Protein AF-A0A7S2UAU1-F1 (afdb_monomer_lite)

pLDDT: mean 89.14, std 9.32, range [42.06, 98.12]

Foldseek 3Di:
DCCLDVLPDPVRHHPVDPPSQVQVVLVVVLLVLVVVQVVCVPPPCVPPVDDDDDDADFDQFDFPDPDPVSVVVRVVVRLVRGQSNVVCVVPVDGDPVVCVVQPCVRHPHDDPVSD

Secondary structure (DSSP, 8-state):
-HHHHBSSSTT--BTTSTT--HHHHHHHHHHHHHHHHHHIIIIIHHHH---------------SSSSHHHHHHHHHHHHHHHHHHHHHHHHSS--HHHHHHH-TTTSPPPPGGG-

Radius of gyration: 16.71 Å; chains: 1; bounding box: 34×35×48 Å

Structure (mmCIF, N/CA/C/O backbone):
data_AF-A0A7S2UAU1-F1
#
_entry.id   AF-A0A7S2UAU1-F1
#
loop_
_atom_site.group_PDB
_atom_site.id
_atom_site.type_symbol
_atom_site.label_atom_id
_atom_site.label_alt_id
_atom_site.label_comp_id
_atom_site.label_asym_id
_atom_site.label_entity_id
_atom_site.label_seq_id
_atom_site.pdbx_PDB_ins_code
_atom_site.Cartn_x
_atom_site.Cartn_y
_atom_site.Cartn_z
_atom_site.occupancy
_atom_site.B_iso_or_equiv
_atom_site.auth_seq_id
_atom_site.auth_comp_id
_atom_site.auth_asym_id
_atom_site.auth_atom_id
_atom_site.pdbx_PDB_model_num
ATOM 1 N N . MET A 1 1 ? -5.434 5.749 -4.579 1.00 67.31 1 MET A N 1
ATOM 2 C CA . MET A 1 1 ? -4.315 6.713 -4.733 1.00 67.31 1 MET A CA 1
ATOM 3 C C . MET A 1 1 ? -4.232 7.404 -6.093 1.00 67.31 1 MET A C 1
ATOM 5 O O . MET A 1 1 ? -3.546 8.408 -6.194 1.00 67.31 1 MET A O 1
ATOM 9 N N . VAL A 1 2 ? -5.000 6.984 -7.106 1.00 75.44 2 VAL A N 1
ATOM 10 C CA . VAL A 1 2 ? -5.024 7.633 -8.434 1.00 75.44 2 VAL A CA 1
ATOM 11 C C . VAL A 1 2 ? -5.363 9.138 -8.381 1.00 75.44 2 VAL A C 1
ATOM 13 O O . VAL A 1 2 ? -4.920 9.889 -9.243 1.00 75.44 2 VAL A O 1
ATOM 16 N N . GLY A 1 3 ? -6.085 9.600 -7.351 1.00 79.12 3 GLY A N 1
ATOM 17 C CA . GLY A 1 3 ? -6.410 11.019 -7.141 1.00 79.12 3 GLY A CA 1
ATOM 18 C C . GLY A 1 3 ? -5.275 11.921 -6.637 1.00 79.12 3 GLY A C 1
ATOM 19 O O . GLY A 1 3 ? -5.499 13.122 -6.529 1.00 79.12 3 GLY A O 1
ATOM 20 N N . TYR A 1 4 ?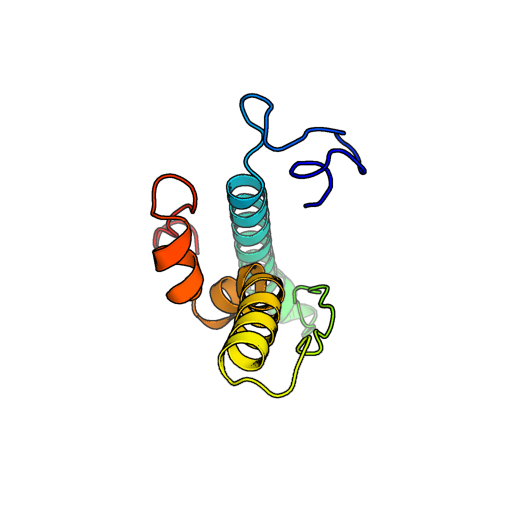 -4.100 11.353 -6.335 1.00 82.19 4 TYR A N 1
ATOM 21 C CA . TYR A 1 4 ? -2.865 12.070 -5.970 1.00 82.19 4 TYR A CA 1
ATOM 22 C C . TYR A 1 4 ? -1.672 11.698 -6.868 1.00 82.19 4 TYR A C 1
ATOM 24 O O . TYR A 1 4 ? -0.575 12.210 -6.699 1.00 82.19 4 TYR A O 1
ATOM 32 N N . ASP A 1 5 ? -1.862 10.786 -7.823 1.00 83.12 5 ASP A N 1
ATOM 33 C CA . ASP A 1 5 ? -0.813 10.395 -8.771 1.00 83.12 5 ASP A CA 1
ATOM 34 C C . ASP A 1 5 ? -1.150 10.897 -10.178 1.00 83.12 5 ASP A C 1
ATOM 36 O O . ASP A 1 5 ? -0.417 11.700 -10.756 1.00 83.12 5 ASP A O 1
ATOM 40 N N . LEU A 1 6 ? -2.318 10.501 -10.697 1.00 84.62 6 LEU A N 1
ATOM 41 C CA . LEU A 1 6 ? -2.768 10.827 -12.054 1.00 84.62 6 LEU A CA 1
ATOM 42 C C . LEU A 1 6 ? -3.849 11.919 -12.103 1.00 84.62 6 LEU A C 1
ATOM 44 O O . LEU A 1 6 ? -4.174 12.394 -13.187 1.00 84.62 6 LEU A O 1
ATOM 48 N N . GLY A 1 7 ? -4.451 12.285 -10.968 1.00 86.00 7 GLY A N 1
ATOM 49 C CA . GLY A 1 7 ? -5.530 13.278 -10.893 1.00 86.00 7 GLY A CA 1
ATOM 50 C C . GLY A 1 7 ? -6.868 12.838 -11.496 1.00 86.00 7 GLY A C 1
ATOM 51 O O . GLY A 1 7 ? -7.749 13.664 -11.699 1.00 86.00 7 GLY A O 1
ATOM 52 N N . GLN A 1 8 ? -7.056 11.544 -11.773 1.00 88.38 8 GLN A N 1
ATOM 53 C CA . GLN A 1 8 ? -8.292 11.029 -12.394 1.00 88.38 8 GLN A CA 1
ATOM 54 C C . GLN A 1 8 ? -9.458 10.871 -11.406 1.00 88.38 8 GLN A C 1
ATOM 56 O O . GLN A 1 8 ? -10.600 10.699 -11.816 1.00 88.38 8 GLN A O 1
ATOM 61 N N . HIS A 1 9 ? -9.165 10.886 -10.107 1.00 85.81 9 HIS A N 1
ATOM 62 C CA . HIS A 1 9 ? -10.150 10.809 -9.030 1.00 85.81 9 HIS A CA 1
ATOM 63 C C . HIS A 1 9 ? -9.981 12.013 -8.113 1.00 85.81 9 HIS A C 1
ATOM 65 O O . HIS A 1 9 ? -8.892 12.581 -8.046 1.00 85.81 9 HIS A O 1
ATOM 71 N N . VAL A 1 10 ? -11.026 12.368 -7.366 1.00 83.06 10 VAL A N 1
ATOM 72 C CA . VAL A 1 10 ? -10.939 13.407 -6.330 1.00 83.06 10 VAL A CA 1
ATOM 73 C C . VAL A 1 10 ? -9.786 13.112 -5.349 1.00 83.06 10 VAL A C 1
ATOM 75 O O . VAL A 1 10 ? -9.573 11.946 -5.004 1.00 83.06 10 VAL A O 1
ATOM 78 N N . PRO A 1 11 ? -9.011 14.125 -4.918 1.00 88.25 11 PRO A N 1
ATOM 79 C CA . PRO A 1 11 ? -9.180 15.566 -5.161 1.00 88.25 11 PRO A CA 1
ATOM 80 C C . PRO A 1 11 ? -8.703 16.079 -6.536 1.00 88.25 11 PRO A C 1
ATOM 82 O O . PRO A 1 11 ? -8.748 17.279 -6.778 1.00 88.25 11 PRO A O 1
ATOM 85 N N . GLY A 1 12 ? -8.260 15.211 -7.448 1.00 85.19 12 GLY A N 1
ATOM 86 C CA . GLY A 1 12 ? -7.798 15.598 -8.787 1.00 85.19 12 GLY A CA 1
ATOM 87 C C . GLY A 1 12 ? -6.352 16.096 -8.813 1.00 85.19 12 GLY A C 1
ATOM 88 O O . GLY A 1 12 ? -5.938 16.762 -9.760 1.00 85.19 12 GLY A O 1
ATOM 89 N N . SER A 1 13 ? -5.580 15.784 -7.771 1.00 84.50 13 SER A N 1
ATOM 90 C CA . SER A 1 13 ? -4.172 16.147 -7.682 1.00 84.50 13 SER A CA 1
ATOM 91 C C . SER A 1 13 ? -3.305 15.131 -8.429 1.00 84.50 13 SER A C 1
ATOM 93 O O . SER A 1 13 ? -3.651 13.956 -8.558 1.00 84.50 13 SER A O 1
ATOM 95 N N . ASN A 1 14 ? -2.172 15.582 -8.954 1.00 84.75 14 ASN A N 1
ATOM 96 C CA . ASN A 1 14 ? -1.220 14.718 -9.642 1.00 84.75 14 ASN A CA 1
ATOM 97 C C . ASN A 1 14 ? 0.185 14.919 -9.084 1.00 84.75 14 ASN A C 1
ATOM 99 O O . ASN A 1 14 ? 0.488 15.988 -8.559 1.00 84.75 14 ASN A O 1
ATOM 103 N N . ARG A 1 15 ? 1.050 13.924 -9.291 1.00 78.88 15 ARG A N 1
ATOM 104 C CA . ARG A 1 15 ? 2.419 13.862 -8.751 1.00 78.88 15 ARG A CA 1
ATOM 105 C C . ARG A 1 15 ? 3.344 15.035 -9.099 1.00 78.88 15 ARG A C 1
ATOM 107 O O . ARG A 1 15 ? 4.415 15.146 -8.518 1.00 78.88 15 ARG A O 1
ATOM 114 N N . TYR A 1 16 ? 2.975 15.889 -10.054 1.00 82.81 16 TYR A N 1
ATOM 115 C CA . TYR A 1 16 ? 3.745 17.086 -10.407 1.00 82.81 16 TYR A CA 1
ATOM 116 C C . TYR A 1 16 ? 3.339 18.315 -9.585 1.00 82.81 16 TYR A C 1
ATOM 118 O O . TYR A 1 16 ? 3.979 19.361 -9.681 1.00 82.81 16 TYR A O 1
ATOM 126 N N . GLN A 1 17 ? 2.270 18.218 -8.793 1.00 83.44 17 GLN A N 1
ATOM 127 C CA . GLN A 1 17 ? 1.815 19.298 -7.930 1.00 83.44 17 GLN A CA 1
ATOM 128 C C . GLN A 1 17 ? 2.541 19.271 -6.577 1.00 83.44 17 GLN A C 1
ATOM 130 O O . GLN A 1 17 ? 2.775 18.195 -6.016 1.00 83.44 17 GLN A O 1
ATOM 135 N N . PRO A 1 18 ? 2.835 20.449 -5.996 1.00 72.19 18 PRO A N 1
ATOM 136 C CA . PRO A 1 18 ? 3.323 20.541 -4.626 1.00 72.19 18 PRO A CA 1
ATOM 137 C C . PRO A 1 18 ? 2.342 19.846 -3.671 1.00 72.19 18 PRO A C 1
ATOM 139 O O . PRO A 1 18 ? 1.135 20.058 -3.769 1.00 72.19 18 PRO A O 1
ATOM 142 N N . ASN A 1 19 ? 2.858 19.035 -2.745 1.00 74.19 19 ASN A N 1
ATOM 143 C CA . ASN A 1 19 ? 2.085 18.247 -1.768 1.00 74.19 19 ASN A CA 1
ATOM 144 C C . ASN A 1 19 ? 1.275 17.067 -2.339 1.00 74.19 19 ASN A C 1
ATOM 146 O O . ASN A 1 19 ? 0.432 16.510 -1.637 1.00 74.19 19 ASN A O 1
ATOM 150 N N . SER A 1 20 ? 1.539 16.641 -3.576 1.00 79.38 20 SER A N 1
ATOM 151 C CA . SER A 1 20 ? 0.904 15.461 -4.173 1.00 79.38 20 SER A CA 1
ATOM 152 C C . SER A 1 20 ? 1.835 14.250 -4.148 1.00 79.38 20 SER A C 1
ATOM 154 O O . SER A 1 20 ? 2.314 13.777 -5.177 1.00 79.38 20 SER A O 1
ATOM 156 N N . ASN A 1 21 ? 2.154 13.774 -2.940 1.00 85.38 21 ASN A N 1
ATOM 157 C CA . ASN A 1 21 ? 2.925 12.545 -2.773 1.00 85.38 21 ASN A CA 1
ATOM 158 C C . ASN A 1 21 ? 1.968 11.366 -2.510 1.00 85.38 21 ASN A C 1
ATOM 160 O O . ASN A 1 21 ? 1.449 11.246 -1.394 1.00 85.38 21 ASN A O 1
ATOM 164 N N . PRO A 1 22 ? 1.743 10.462 -3.484 1.00 89.00 22 PRO A N 1
ATOM 165 C CA . PRO A 1 22 ? 0.875 9.310 -3.271 1.00 89.00 22 PRO A CA 1
ATOM 166 C C . PRO A 1 22 ? 1.403 8.378 -2.166 1.00 89.00 22 PRO A C 1
ATOM 168 O O . PRO A 1 22 ? 0.599 7.765 -1.470 1.00 89.00 22 PRO A O 1
ATOM 171 N N . TYR A 1 23 ? 2.718 8.319 -1.930 1.00 90.31 23 TYR A N 1
ATOM 172 C CA . TYR A 1 23 ? 3.326 7.525 -0.852 1.00 90.31 23 TYR A CA 1
ATOM 173 C C . TYR A 1 23 ? 3.039 8.085 0.538 1.00 90.31 23 TYR A C 1
ATOM 175 O O . TYR A 1 23 ? 2.806 7.308 1.464 1.00 90.31 23 TYR A O 1
ATOM 183 N N . GLN A 1 24 ? 2.946 9.409 0.672 1.00 90.56 24 GLN A N 1
ATOM 184 C CA . GLN A 1 24 ? 2.500 10.032 1.917 1.00 90.56 24 GLN A CA 1
ATOM 185 C C . GLN A 1 24 ? 1.034 9.691 2.206 1.00 90.56 24 GLN A C 1
ATOM 187 O O . GLN A 1 24 ? 0.697 9.282 3.313 1.00 90.56 24 GLN A O 1
ATOM 192 N N . VAL A 1 25 ? 0.170 9.764 1.189 1.00 90.88 25 VAL A N 1
ATOM 193 C CA . VAL A 1 25 ? -1.249 9.394 1.328 1.00 90.88 25 VAL A CA 1
ATOM 194 C C . VAL A 1 25 ? -1.406 7.913 1.692 1.00 90.88 25 VAL A C 1
ATOM 196 O O . VAL A 1 25 ? -2.230 7.571 2.539 1.00 90.88 25 VAL A O 1
ATOM 199 N N . GLY A 1 26 ? -0.607 7.030 1.086 1.00 92.12 26 GLY A N 1
ATOM 200 C CA . GLY A 1 26 ? -0.568 5.610 1.442 1.00 92.12 26 GLY A CA 1
ATOM 201 C C . GLY A 1 26 ? -0.147 5.382 2.897 1.00 92.12 26 GLY A C 1
ATOM 202 O O . GLY A 1 26 ? -0.792 4.617 3.612 1.00 92.12 26 GLY A O 1
ATOM 203 N N . TYR A 1 27 ? 0.877 6.095 3.364 1.00 92.62 27 TYR A N 1
ATOM 204 C CA . TYR A 1 27 ? 1.330 6.038 4.754 1.00 92.62 27 TYR A CA 1
ATOM 205 C C . TYR A 1 27 ? 0.261 6.513 5.751 1.00 92.62 27 TYR A C 1
ATOM 207 O O . TYR A 1 27 ? 0.041 5.870 6.783 1.00 92.62 27 TYR A O 1
ATOM 215 N N . ASP A 1 28 ? -0.435 7.609 5.447 1.00 92.38 28 ASP A N 1
ATOM 216 C CA . ASP A 1 28 ? -1.505 8.129 6.302 1.00 92.38 28 ASP A CA 1
ATOM 217 C C . ASP A 1 28 ? -2.692 7.157 6.360 1.00 92.38 28 ASP A C 1
ATOM 219 O O . ASP A 1 28 ? -3.260 6.930 7.431 1.00 92.38 28 ASP A O 1
ATOM 223 N N . LEU A 1 29 ? -3.020 6.511 5.234 1.00 93.75 29 LEU A N 1
ATOM 224 C CA . LEU A 1 29 ? -4.044 5.468 5.170 1.00 93.75 29 LEU A CA 1
ATOM 225 C C . LEU A 1 29 ? -3.681 4.258 6.045 1.00 93.75 29 LEU A C 1
ATOM 227 O O . LEU A 1 29 ? -4.525 3.771 6.800 1.00 93.75 29 LEU A O 1
ATOM 231 N N . LEU A 1 30 ? -2.431 3.793 5.977 1.00 94.25 30 LEU A N 1
ATOM 232 C CA . LEU A 1 30 ? -1.926 2.692 6.803 1.00 94.25 30 LEU A CA 1
ATOM 233 C C . LEU A 1 30 ? -1.942 3.054 8.293 1.00 94.25 30 LEU A C 1
ATOM 235 O O . LEU A 1 30 ? -2.409 2.268 9.115 1.00 94.25 30 LEU A O 1
ATOM 239 N N . SER A 1 31 ? -1.523 4.274 8.630 1.00 93.62 31 SER A N 1
ATOM 240 C CA . SER A 1 31 ? -1.546 4.791 10.004 1.00 93.62 31 SER A CA 1
ATOM 241 C C . SER A 1 31 ? -2.971 4.870 10.562 1.00 93.62 31 SER A C 1
ATOM 243 O O . SER A 1 31 ? -3.224 4.496 11.708 1.00 93.62 31 SER A O 1
ATOM 245 N N . ALA A 1 32 ? -3.927 5.343 9.759 1.00 94.88 32 ALA A N 1
ATOM 246 C CA . ALA A 1 32 ? -5.333 5.395 10.143 1.00 94.88 32 ALA A CA 1
ATOM 247 C C . ALA A 1 32 ? -5.914 3.989 10.350 1.00 94.88 32 ALA A C 1
ATOM 249 O O . ALA A 1 32 ? -6.592 3.748 11.350 1.00 94.88 32 ALA A O 1
ATOM 250 N N . HIS A 1 33 ? -5.610 3.050 9.448 1.00 95.25 33 HIS A N 1
ATOM 251 C CA . HIS A 1 33 ? -6.037 1.662 9.585 1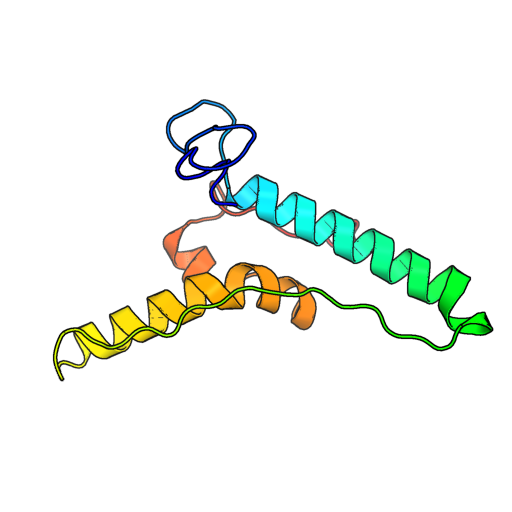.00 95.25 33 HIS A CA 1
ATOM 252 C C . HIS A 1 33 ? -5.491 1.019 10.864 1.00 95.25 33 HIS A C 1
ATOM 254 O O . HIS A 1 33 ? -6.271 0.437 11.613 1.00 95.25 33 HIS A O 1
ATOM 260 N N . ALA A 1 34 ? -4.195 1.183 11.157 1.00 93.38 34 ALA A N 1
ATOM 261 C CA . ALA A 1 34 ? -3.569 0.648 12.366 1.00 93.38 34 ALA A CA 1
ATOM 262 C C . ALA A 1 34 ? -4.259 1.154 13.644 1.00 93.38 34 ALA A C 1
ATOM 264 O O . ALA A 1 34 ? -4.638 0.359 14.503 1.00 93.38 34 ALA A O 1
ATOM 265 N N . ARG A 1 35 ? -4.534 2.464 13.729 1.00 94.62 35 ARG A N 1
ATOM 266 C CA . ARG A 1 35 ? -5.245 3.066 14.873 1.00 94.62 35 ARG A CA 1
ATOM 267 C C . ARG A 1 35 ? -6.648 2.495 15.060 1.00 94.62 35 ARG A C 1
ATOM 269 O O . ARG A 1 35 ? -7.048 2.202 16.184 1.00 94.62 35 ARG A O 1
ATOM 276 N N . VAL A 1 36 ? -7.402 2.336 13.973 1.00 96.00 36 VAL A N 1
ATOM 277 C CA . VAL A 1 36 ? -8.765 1.785 14.033 1.00 96.00 36 VAL A CA 1
ATOM 278 C C . VAL A 1 36 ? -8.742 0.291 14.355 1.00 96.00 36 VAL A C 1
ATOM 280 O O . VAL A 1 36 ? -9.579 -0.168 15.126 1.00 96.00 36 VAL A O 1
ATOM 283 N N . ALA A 1 37 ? -7.772 -0.463 13.835 1.00 95.19 37 ALA A N 1
ATOM 284 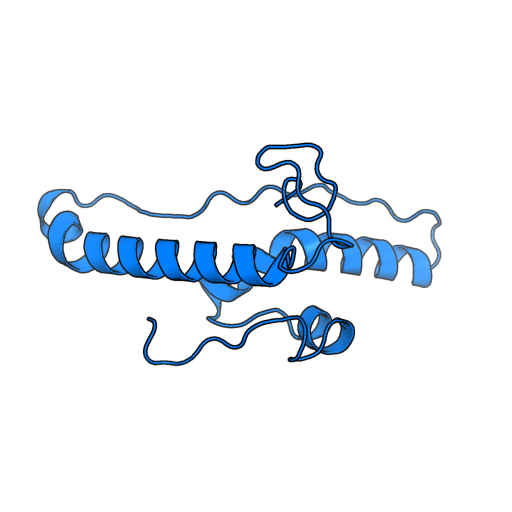C CA . ALA A 1 37 ? -7.588 -1.871 14.174 1.00 95.19 37 ALA A CA 1
ATOM 285 C C . ALA A 1 37 ? -7.259 -2.054 15.660 1.00 95.19 37 ALA A C 1
ATOM 287 O O . ALA A 1 37 ? -7.891 -2.874 16.326 1.00 95.19 37 ALA A O 1
ATOM 288 N N . HIS A 1 38 ? -6.360 -1.232 16.208 1.00 94.69 38 HIS A N 1
ATOM 289 C CA . HIS A 1 38 ? -6.055 -1.218 17.637 1.00 94.69 38 HIS A CA 1
ATOM 290 C C . HIS A 1 38 ? -7.287 -0.861 18.488 1.00 94.69 38 HIS A C 1
ATOM 292 O O . HIS A 1 38 ? -7.593 -1.533 19.476 1.00 94.69 38 HIS A O 1
ATOM 298 N N . LEU A 1 39 ? -8.048 0.161 18.085 1.00 96.94 39 LEU A N 1
ATOM 299 C CA . LEU A 1 39 ? -9.295 0.543 18.750 1.00 96.94 39 LEU A CA 1
ATOM 300 C C . LEU A 1 39 ? -10.322 -0.601 18.735 1.00 96.94 39 LEU A C 1
ATOM 302 O O . LEU A 1 39 ? -10.935 -0.903 19.758 1.00 96.94 39 LEU A O 1
ATOM 306 N N . TYR A 1 40 ? -10.493 -1.259 17.586 1.00 97.50 40 TYR A N 1
ATOM 307 C CA . TYR A 1 40 ? -11.392 -2.398 17.439 1.00 97.50 40 TYR A CA 1
ATOM 308 C C . TYR A 1 40 ? -10.989 -3.547 18.367 1.00 97.50 40 TYR A C 1
ATOM 310 O O . TYR A 1 40 ? -11.816 -4.039 19.136 1.00 97.50 40 TYR A O 1
ATOM 318 N N . GLN A 1 41 ? -9.706 -3.917 18.351 1.00 96.44 41 GLN A N 1
ATOM 319 C CA . GLN A 1 41 ? -9.144 -4.979 19.182 1.00 96.44 41 GLN A CA 1
ATOM 320 C C . GLN A 1 41 ? -9.351 -4.720 20.682 1.00 96.44 41 GLN A C 1
ATOM 322 O O . GLN A 1 41 ? -9.630 -5.651 21.435 1.00 96.44 41 GLN A O 1
ATOM 327 N N . THR A 1 42 ? -9.219 -3.467 21.122 1.00 97.06 42 THR A N 1
ATOM 328 C CA . THR A 1 42 ? -9.267 -3.106 22.547 1.00 97.06 42 THR A CA 1
ATOM 329 C C . THR A 1 42 ? -10.680 -2.863 23.071 1.00 97.06 42 THR A C 1
ATOM 331 O O . THR A 1 42 ? -10.963 -3.216 24.213 1.00 97.06 42 THR A O 1
ATOM 334 N N . GLN A 1 43 ? -11.580 -2.288 22.266 1.00 97.69 43 GLN A N 1
ATOM 335 C CA . GLN A 1 43 ? -12.904 -1.861 22.740 1.00 97.69 43 GLN A CA 1
ATOM 336 C C . GLN A 1 43 ? -14.063 -2.727 22.237 1.00 97.69 43 GLN A C 1
ATOM 338 O O . GLN A 1 43 ? -15.054 -2.897 22.947 1.00 97.69 43 GLN A O 1
ATOM 343 N N . PHE A 1 44 ? -13.964 -3.279 21.028 1.00 97.50 44 PHE A N 1
ATOM 344 C CA . PHE A 1 44 ? -15.105 -3.897 20.345 1.00 97.50 44 PHE A CA 1
ATOM 345 C C . PHE A 1 44 ? -14.969 -5.411 20.216 1.00 97.50 44 PHE A C 1
ATOM 347 O O . PHE A 1 44 ? -15.961 -6.125 20.351 1.00 97.50 44 PHE A O 1
ATOM 354 N N . TYR A 1 45 ? -13.749 -5.922 20.044 1.00 97.38 45 TYR A N 1
ATOM 355 C CA . TYR A 1 45 ? -13.495 -7.357 19.970 1.00 97.38 45 TYR A CA 1
ATOM 356 C C . TYR A 1 45 ? -14.055 -8.147 21.172 1.00 97.38 45 TYR A C 1
ATOM 358 O O . TYR A 1 45 ? -14.695 -9.167 20.917 1.00 97.38 45 TYR A O 1
ATOM 366 N N . PRO A 1 46 ? -13.939 -7.693 22.445 1.00 97.44 46 PRO A N 1
ATOM 367 C CA . PRO A 1 46 ? -14.462 -8.447 23.591 1.00 97.44 46 PRO A CA 1
ATOM 368 C C . PRO A 1 46 ? -15.976 -8.696 23.566 1.00 97.44 46 PRO A C 1
ATOM 370 O O . PRO A 1 46 ? -16.442 -9.636 24.204 1.00 97.44 46 PRO A O 1
ATOM 373 N N . SER A 1 47 ? -16.745 -7.850 22.870 1.00 97.69 47 SER A N 1
ATOM 374 C CA . SER A 1 47 ? -18.209 -7.951 22.805 1.00 97.69 47 SER A CA 1
ATOM 375 C C . SER A 1 47 ? -18.726 -8.456 21.458 1.00 97.69 47 SER A C 1
ATOM 377 O O . SER A 1 47 ? -19.733 -9.157 21.419 1.00 97.69 47 SER A O 1
ATOM 379 N N . GLN A 1 48 ? -18.059 -8.106 20.356 1.00 97.75 48 GLN A N 1
ATOM 380 C CA . GLN A 1 48 ? -18.518 -8.421 19.002 1.00 97.75 48 GLN A CA 1
ATOM 381 C C . GLN A 1 48 ? -17.901 -9.702 18.443 1.00 97.75 48 GLN A C 1
ATOM 383 O O . GLN A 1 48 ? -18.520 -10.348 17.600 1.00 97.75 48 GLN A O 1
ATOM 388 N N . CYS A 1 49 ? -16.679 -10.052 18.865 1.00 96.62 49 CYS A N 1
ATOM 389 C CA . CYS A 1 49 ? -15.916 -11.192 18.344 1.00 96.62 49 CYS A CA 1
ATOM 390 C C . CYS A 1 49 ? -15.766 -11.214 16.803 1.00 96.62 49 CYS A C 1
ATOM 392 O O . CYS A 1 49 ? -15.595 -12.278 16.211 1.00 96.62 49 CYS A O 1
ATOM 394 N N . GLY A 1 50 ? -15.859 -10.059 16.135 1.00 96.31 50 GLY A N 1
ATOM 395 C CA . GLY A 1 50 ? -15.720 -9.944 14.678 1.00 96.31 50 GLY A CA 1
ATOM 396 C C . GLY A 1 50 ? -14.274 -9.733 14.211 1.00 96.31 50 GLY A C 1
ATOM 397 O O . GLY A 1 50 ? -13.337 -9.778 15.008 1.00 96.31 50 GLY A O 1
ATOM 398 N N . GLN A 1 51 ? -14.105 -9.433 12.921 1.00 96.12 51 GLN A N 1
ATOM 399 C CA . GLN A 1 51 ? -12.806 -9.257 12.263 1.00 96.12 51 GLN A CA 1
ATOM 400 C C . GLN A 1 51 ? -12.677 -7.877 11.608 1.00 96.12 51 GLN A C 1
ATOM 402 O O . GLN A 1 51 ? -13.656 -7.326 11.106 1.00 96.12 51 GLN A O 1
ATOM 407 N N . ILE A 1 52 ? -11.449 -7.354 11.560 1.00 95.12 52 ILE A N 1
ATOM 408 C CA . ILE A 1 52 ? -11.085 -6.144 10.819 1.00 95.12 52 ILE A CA 1
ATOM 409 C C . ILE A 1 52 ? -9.943 -6.459 9.850 1.00 95.12 52 ILE A C 1
ATOM 411 O O . ILE A 1 52 ? -9.044 -7.233 10.169 1.00 95.12 52 ILE A O 1
ATOM 415 N N . GLY A 1 53 ? -9.981 -5.864 8.660 1.00 93.50 53 GLY A N 1
ATOM 416 C CA . GLY A 1 53 ? -8.937 -6.015 7.652 1.00 93.50 53 GLY A CA 1
ATOM 417 C C . GLY A 1 53 ? -8.936 -4.862 6.654 1.00 93.50 53 GLY A C 1
ATOM 418 O O . GLY A 1 53 ? -9.775 -3.962 6.721 1.00 93.50 53 GLY A O 1
ATOM 419 N N . MET A 1 54 ? -7.985 -4.894 5.722 1.00 93.69 54 MET A N 1
ATOM 420 C CA . MET A 1 54 ? -7.861 -3.925 4.634 1.00 93.69 54 MET A CA 1
ATOM 421 C C . MET A 1 54 ? -8.073 -4.627 3.293 1.00 93.69 54 MET A C 1
ATOM 423 O O . MET A 1 54 ? -7.448 -5.645 3.010 1.00 93.69 54 MET A O 1
ATOM 427 N N . THR A 1 55 ? -8.940 -4.067 2.448 1.00 93.25 55 THR A N 1
ATOM 428 C CA . THR A 1 55 ? -9.096 -4.542 1.067 1.00 93.25 55 THR A CA 1
ATOM 429 C C . THR A 1 55 ? -8.085 -3.833 0.180 1.00 93.25 55 THR A C 1
ATOM 431 O O . THR A 1 55 ? -8.102 -2.607 0.085 1.00 93.25 55 THR A O 1
ATOM 434 N N . ASN A 1 56 ? -7.225 -4.604 -0.484 1.00 90.12 56 ASN A N 1
ATOM 435 C CA . ASN A 1 56 ? -6.246 -4.085 -1.431 1.00 90.12 56 ASN A CA 1
ATOM 436 C C . ASN A 1 56 ? -6.609 -4.494 -2.866 1.00 90.12 56 ASN A C 1
ATOM 438 O O . ASN A 1 56 ? -6.959 -5.645 -3.123 1.00 90.12 56 ASN A O 1
ATOM 442 N N . SER A 1 57 ? -6.515 -3.553 -3.803 1.00 89.19 57 SER A N 1
ATOM 443 C CA . SER A 1 57 ? -6.755 -3.799 -5.226 1.00 89.19 57 SER A CA 1
ATOM 444 C C . SER A 1 57 ? -5.456 -4.174 -5.938 1.00 89.19 57 SER A C 1
ATOM 446 O O . SER A 1 57 ? -4.478 -3.430 -5.857 1.00 89.19 57 SER A O 1
ATOM 448 N N . GLY A 1 58 ? -5.467 -5.257 -6.712 1.00 84.56 58 GLY A N 1
ATOM 449 C CA . GLY A 1 58 ? -4.316 -5.691 -7.501 1.00 84.56 58 GLY A CA 1
ATOM 450 C C . GLY A 1 58 ? -4.697 -6.107 -8.910 1.00 84.56 58 GLY A C 1
ATOM 451 O O . GLY A 1 58 ? -5.759 -6.687 -9.119 1.00 84.56 58 GLY A O 1
ATOM 452 N N . ASN A 1 59 ? -3.807 -5.833 -9.863 1.00 89.19 59 ASN A N 1
ATOM 453 C CA . ASN A 1 59 ? -3.903 -6.351 -11.221 1.00 89.19 59 ASN A CA 1
ATOM 454 C C . ASN A 1 59 ? -2.774 -7.349 -11.456 1.00 89.19 59 ASN A C 1
ATOM 456 O O . ASN A 1 59 ? -1.629 -7.104 -11.075 1.00 89.19 59 ASN A O 1
ATOM 460 N N . PHE A 1 60 ? -3.083 -8.450 -12.135 1.00 91.06 60 PHE A N 1
ATOM 461 C CA . PHE A 1 60 ? -2.046 -9.342 -12.634 1.00 91.06 60 PHE A CA 1
ATOM 462 C C . PHE A 1 60 ? -1.288 -8.683 -13.797 1.00 91.06 60 PHE A C 1
ATOM 464 O O . PHE A 1 60 ? -1.843 -7.852 -14.523 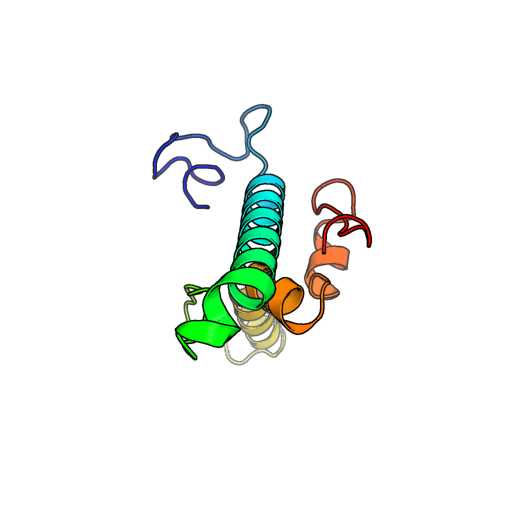1.00 91.06 60 PHE A O 1
ATOM 471 N N . ARG A 1 61 ? -0.016 -9.045 -13.985 1.00 93.25 61 ARG A N 1
ATOM 472 C CA . ARG A 1 61 ? 0.829 -8.557 -15.084 1.00 93.25 61 ARG A CA 1
ATOM 473 C C . ARG A 1 61 ? 1.399 -9.745 -15.844 1.00 93.25 61 ARG A C 1
ATOM 475 O O . ARG A 1 61 ? 1.964 -10.649 -15.239 1.00 93.25 61 ARG A O 1
ATOM 482 N N . TYR A 1 62 ? 1.275 -9.710 -17.165 1.00 95.44 62 TYR A N 1
ATOM 483 C CA . TYR A 1 62 ? 1.963 -10.648 -18.047 1.00 95.44 62 TYR A CA 1
ATOM 484 C C . TYR A 1 62 ? 3.273 -10.021 -18.537 1.00 95.44 62 TYR A C 1
ATOM 486 O O . TYR A 1 62 ? 3.290 -8.814 -18.801 1.00 95.44 62 TYR A O 1
ATOM 494 N N . PRO A 1 63 ? 4.360 -10.803 -18.658 1.00 96.38 63 PRO A N 1
ATOM 495 C CA . PRO A 1 63 ? 5.582 -10.318 -19.283 1.00 96.38 63 PRO A CA 1
ATOM 496 C C . PRO A 1 63 ? 5.340 -10.039 -20.772 1.00 96.38 63 PRO A C 1
ATOM 498 O O . PRO A 1 63 ? 4.517 -10.700 -21.407 1.00 96.38 63 PRO A O 1
ATOM 501 N N . LEU A 1 64 ? 6.047 -9.052 -21.329 1.00 96.50 64 LEU A N 1
ATOM 502 C CA . LEU A 1 64 ? 5.908 -8.683 -22.742 1.00 96.50 64 LEU A CA 1
ATOM 503 C C . LEU A 1 64 ? 6.464 -9.776 -23.669 1.00 96.50 64 LEU A C 1
ATOM 505 O O . LEU A 1 64 ? 5.874 -10.071 -24.708 1.00 96.50 64 LEU A O 1
ATOM 509 N N . THR A 1 65 ? 7.580 -10.390 -23.279 1.00 97.50 65 THR A N 1
ATOM 510 C CA . THR A 1 65 ? 8.204 -11.529 -23.960 1.00 97.50 65 THR A CA 1
ATOM 511 C C . THR A 1 65 ? 8.567 -12.633 -22.964 1.00 97.50 65 THR A C 1
ATOM 513 O O . THR A 1 65 ? 8.411 -12.483 -21.755 1.00 97.50 65 THR A O 1
ATOM 516 N N . ASN A 1 66 ? 9.104 -13.748 -23.464 1.00 96.44 66 ASN A N 1
ATOM 517 C CA . ASN A 1 66 ? 9.628 -14.830 -22.624 1.00 96.44 66 ASN A CA 1
ATOM 518 C C . ASN A 1 66 ? 11.033 -14.548 -22.060 1.00 96.44 66 ASN A C 1
ATOM 520 O O . ASN A 1 66 ? 11.641 -15.452 -21.492 1.00 96.44 66 ASN A O 1
ATOM 524 N N . SER A 1 67 ? 11.576 -13.339 -22.240 1.00 98.12 67 SER A N 1
ATOM 525 C CA . SER A 1 67 ? 12.867 -12.978 -21.655 1.00 98.12 67 SER A CA 1
ATOM 526 C C . SER A 1 67 ? 12.778 -12.893 -20.130 1.00 98.12 67 SER A C 1
ATOM 528 O O . SER A 1 67 ? 11.750 -12.500 -19.574 1.00 98.12 67 SER A O 1
ATOM 530 N N . ASP A 1 68 ? 13.869 -13.221 -19.440 1.00 97.94 68 ASP A N 1
ATOM 531 C CA . ASP A 1 68 ? 13.909 -13.106 -17.979 1.00 97.94 68 ASP A CA 1
ATOM 532 C C . ASP A 1 68 ? 13.742 -11.652 -17.519 1.00 97.94 68 ASP A C 1
ATOM 534 O O . ASP A 1 68 ? 13.033 -11.396 -16.550 1.00 97.94 68 ASP A O 1
ATOM 538 N N . ALA A 1 69 ? 14.260 -10.685 -18.284 1.00 97.50 69 ALA A N 1
ATOM 539 C CA . ALA A 1 69 ? 14.083 -9.263 -17.998 1.00 97.50 69 ALA A CA 1
ATOM 540 C C . ALA A 1 69 ? 12.600 -8.842 -17.957 1.00 97.50 69 ALA A C 1
ATOM 542 O O . ALA A 1 69 ? 12.188 -8.116 -17.049 1.00 97.50 69 ALA A O 1
ATOM 543 N N . ASP A 1 70 ? 11.781 -9.322 -18.900 1.00 97.31 70 ASP A N 1
ATOM 544 C CA . ASP A 1 70 ? 10.348 -9.010 -18.929 1.00 97.31 70 ASP A CA 1
ATOM 545 C C . ASP A 1 70 ? 9.572 -9.746 -17.834 1.00 97.31 70 ASP A C 1
ATOM 547 O O . ASP A 1 70 ? 8.617 -9.199 -17.276 1.00 97.31 70 ASP A O 1
ATOM 551 N N . ARG A 1 71 ? 9.990 -10.970 -17.488 1.00 96.81 71 ARG A N 1
ATOM 552 C CA . ARG A 1 71 ? 9.421 -11.735 -16.366 1.00 96.81 71 ARG A CA 1
ATOM 553 C C . ARG A 1 71 ? 9.673 -11.028 -15.040 1.00 96.81 71 ARG A C 1
ATOM 555 O O . ARG A 1 71 ? 8.740 -10.849 -14.258 1.00 96.81 71 ARG A O 1
ATOM 562 N N . GLU A 1 72 ? 10.895 -10.562 -14.817 1.00 94.81 72 GLU A N 1
ATOM 563 C CA . GLU A 1 72 ? 11.239 -9.774 -13.638 1.00 94.81 72 GLU A CA 1
ATOM 564 C C . GLU A 1 72 ? 10.518 -8.421 -13.620 1.00 94.81 72 GLU A C 1
ATOM 566 O O . GLU A 1 72 ? 10.057 -7.987 -12.568 1.00 94.81 72 GLU A O 1
ATOM 571 N N . ALA A 1 73 ? 10.369 -7.749 -14.766 1.00 93.69 73 ALA A N 1
ATOM 572 C CA . ALA A 1 73 ? 9.628 -6.490 -14.847 1.00 93.69 73 ALA A CA 1
ATOM 573 C C . ALA A 1 73 ? 8.141 -6.666 -14.499 1.00 93.69 73 ALA A C 1
ATOM 575 O O . ALA A 1 73 ? 7.579 -5.852 -13.759 1.00 93.69 73 ALA A O 1
ATOM 576 N N . ALA A 1 74 ? 7.510 -7.741 -14.984 1.00 94.94 74 ALA A N 1
ATOM 577 C CA . ALA A 1 74 ? 6.140 -8.089 -14.620 1.00 94.94 74 ALA A CA 1
ATOM 578 C C . ALA A 1 74 ? 6.019 -8.373 -13.115 1.00 94.94 74 ALA A C 1
ATOM 58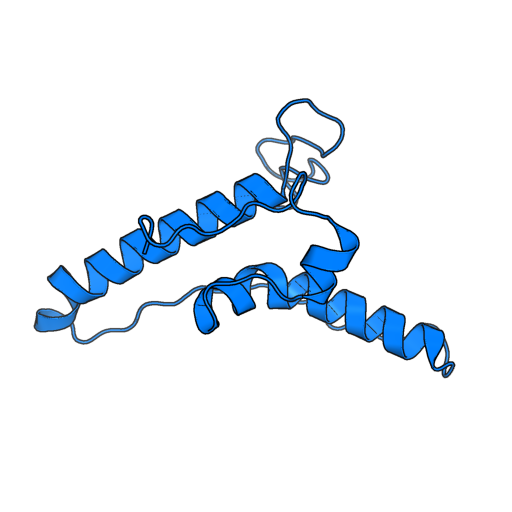0 O O . ALA A 1 74 ? 5.131 -7.815 -12.467 1.00 94.94 74 ALA A O 1
ATOM 581 N N . GLN A 1 75 ? 6.944 -9.160 -12.555 1.00 92.56 75 GLN A N 1
ATOM 582 C CA . GLN A 1 75 ? 6.977 -9.482 -11.128 1.00 92.56 75 GLN A CA 1
ATOM 583 C C . GLN A 1 75 ? 7.143 -8.227 -10.263 1.00 92.56 75 GLN A C 1
ATOM 585 O O . GLN A 1 75 ? 6.302 -7.971 -9.403 1.00 92.56 75 GLN A O 1
ATOM 590 N N . ARG A 1 76 ? 8.145 -7.385 -10.556 1.00 91.56 76 ARG A N 1
ATOM 591 C CA . ARG A 1 76 ? 8.350 -6.105 -9.859 1.00 91.56 76 ARG A CA 1
ATOM 592 C C . ARG A 1 76 ? 7.101 -5.240 -9.906 1.00 91.56 76 ARG A C 1
ATOM 594 O O . ARG A 1 76 ? 6.751 -4.611 -8.918 1.00 91.56 76 ARG A O 1
ATOM 601 N N . SER A 1 77 ? 6.400 -5.208 -11.039 1.00 91.19 77 SER A N 1
ATOM 602 C CA . SER A 1 77 ? 5.185 -4.409 -11.149 1.00 91.19 77 SER A CA 1
ATOM 603 C C . SER A 1 77 ? 4.018 -4.944 -10.316 1.00 91.19 77 SER A C 1
ATOM 605 O O . SER A 1 77 ? 3.193 -4.137 -9.883 1.00 91.19 77 SER A O 1
ATOM 607 N N . ILE A 1 78 ? 3.901 -6.262 -10.144 1.00 91.25 78 ILE A N 1
ATOM 608 C CA . ILE A 1 78 ? 2.889 -6.871 -9.273 1.00 91.25 78 ILE A CA 1
ATOM 609 C C . ILE A 1 78 ? 3.237 -6.574 -7.817 1.00 91.25 78 ILE A C 1
ATOM 611 O O . ILE A 1 78 ? 2.376 -6.107 -7.073 1.00 91.25 78 ILE A O 1
ATOM 615 N N . GLU A 1 79 ? 4.496 -6.793 -7.437 1.00 89.56 79 GLU A N 1
ATOM 616 C CA . GLU A 1 79 ? 5.008 -6.511 -6.096 1.00 89.56 79 GLU A CA 1
ATOM 617 C C . GLU A 1 79 ? 4.743 -5.056 -5.727 1.00 89.56 79 GLU A C 1
ATOM 619 O O . GLU A 1 79 ? 4.002 -4.788 -4.792 1.00 89.56 79 GLU A O 1
ATOM 624 N N . PHE A 1 80 ? 5.196 -4.110 -6.547 1.00 87.62 80 PHE A N 1
ATOM 625 C CA . PHE A 1 80 ? 5.035 -2.684 -6.272 1.00 87.62 80 PHE A CA 1
ATOM 626 C C . PHE A 1 80 ? 3.573 -2.248 -6.092 1.00 87.62 80 PHE A C 1
ATOM 628 O O . PHE A 1 80 ? 3.288 -1.319 -5.342 1.00 87.62 80 PHE A O 1
ATOM 635 N N . GLN A 1 81 ? 2.626 -2.906 -6.769 1.00 88.69 81 GLN A N 1
ATOM 636 C CA . GLN A 1 81 ? 1.203 -2.608 -6.615 1.00 88.69 81 GLN A CA 1
ATOM 637 C C . GLN A 1 81 ? 0.608 -3.258 -5.357 1.00 88.69 81 GLN A C 1
ATOM 639 O O . GLN A 1 81 ? -0.143 -2.615 -4.625 1.00 88.69 81 GLN A O 1
ATOM 644 N N . LEU A 1 82 ? 0.900 -4.538 -5.124 1.00 89.75 82 LEU A N 1
ATOM 645 C CA . LEU A 1 82 ? 0.281 -5.321 -4.056 1.00 89.75 82 LEU A CA 1
ATOM 646 C C . LEU A 1 82 ? 0.957 -5.098 -2.704 1.00 89.75 82 LEU A C 1
ATOM 648 O O . LEU A 1 82 ? 0.279 -4.848 -1.707 1.00 89.75 82 LEU A O 1
ATOM 652 N N . THR A 1 83 ? 2.284 -5.183 -2.656 1.00 90.75 83 THR A N 1
ATOM 653 C CA . THR A 1 83 ? 3.044 -5.168 -1.401 1.00 90.75 83 THR A CA 1
ATOM 654 C C . THR A 1 83 ? 3.104 -3.783 -0.784 1.00 90.75 83 THR A C 1
ATOM 656 O O . THR A 1 83 ? 3.341 -3.673 0.410 1.00 90.75 83 THR A O 1
ATOM 659 N N . TRP A 1 84 ? 2.826 -2.724 -1.548 1.00 91.38 84 TRP A N 1
ATOM 660 C CA . TRP A 1 84 ? 2.838 -1.358 -1.032 1.00 91.38 84 TRP A CA 1
ATOM 661 C C . TRP A 1 84 ? 1.947 -1.165 0.200 1.00 91.38 84 TRP A C 1
ATOM 663 O O . TRP A 1 84 ? 2.401 -0.603 1.192 1.00 91.38 84 TRP A O 1
ATOM 673 N N . LEU A 1 85 ? 0.702 -1.649 0.161 1.00 92.50 85 LEU A N 1
ATOM 674 C CA . LEU A 1 85 ? -0.201 -1.591 1.316 1.00 92.50 85 LEU A CA 1
ATOM 675 C C . LEU A 1 85 ? -0.209 -2.894 2.119 1.00 92.50 85 LEU A C 1
ATOM 677 O O . LEU A 1 85 ? -0.471 -2.863 3.317 1.00 92.50 85 LEU A O 1
ATOM 681 N N . ALA A 1 86 ? 0.073 -4.035 1.485 1.00 92.75 86 ALA A N 1
ATOM 682 C CA . ALA A 1 86 ? 0.016 -5.326 2.162 1.00 92.75 86 ALA A CA 1
ATOM 683 C C . ALA A 1 86 ? 1.196 -5.545 3.120 1.00 92.75 86 ALA A C 1
ATOM 685 O O . ALA A 1 86 ? 0.975 -5.931 4.267 1.00 92.75 86 ALA A O 1
ATOM 686 N N . ASP A 1 87 ? 2.433 -5.280 2.693 1.00 93.12 87 ASP A N 1
ATOM 687 C CA . ASP A 1 87 ? 3.608 -5.564 3.524 1.00 93.12 87 ASP A CA 1
ATOM 688 C C . ASP A 1 87 ? 3.608 -4.747 4.823 1.00 93.12 87 ASP A C 1
ATOM 690 O O . ASP A 1 87 ? 3.802 -5.354 5.873 1.00 93.12 87 ASP A O 1
ATOM 694 N N . PRO A 1 88 ? 3.267 -3.446 4.839 1.00 93.00 88 PRO A N 1
ATOM 695 C CA . PRO A 1 88 ? 3.132 -2.717 6.097 1.00 93.00 88 PRO A CA 1
ATOM 696 C C . PRO A 1 88 ? 2.073 -3.291 7.044 1.00 93.00 88 PRO A C 1
ATOM 698 O O . PRO A 1 88 ? 2.264 -3.262 8.254 1.00 93.00 88 PRO A O 1
ATOM 701 N N . VAL A 1 89 ? 0.975 -3.845 6.519 1.00 91.12 89 VAL A N 1
ATOM 702 C CA . VAL A 1 89 ? -0.071 -4.470 7.346 1.00 91.12 89 VAL A CA 1
ATOM 703 C C . VAL A 1 89 ? 0.411 -5.789 7.958 1.00 91.12 89 VAL A C 1
ATOM 705 O O . VAL A 1 89 ? 0.115 -6.061 9.118 1.00 91.12 89 VAL A O 1
ATOM 708 N N . PHE A 1 90 ? 1.154 -6.607 7.207 1.00 89.75 90 PHE A N 1
ATOM 709 C CA . PHE A 1 90 ? 1.588 -7.933 7.670 1.00 89.75 90 PHE A CA 1
ATOM 710 C C . PHE A 1 90 ? 2.947 -7.944 8.381 1.00 89.75 90 PHE A C 1
ATOM 712 O O . PHE A 1 90 ? 3.180 -8.795 9.235 1.00 89.75 90 PHE A O 1
ATOM 719 N N . LYS A 1 91 ? 3.851 -7.039 8.006 1.00 91.00 91 LYS A N 1
ATOM 720 C CA . LYS A 1 91 ? 5.264 -7.011 8.418 1.00 91.00 91 LYS A CA 1
ATOM 721 C C . LYS A 1 91 ? 5.651 -5.725 9.150 1.00 91.00 91 LYS A C 1
ATOM 723 O O . LYS A 1 91 ? 6.701 -5.692 9.777 1.00 91.00 91 LYS A O 1
ATOM 728 N N . GLY A 1 92 ? 4.836 -4.670 9.075 1.00 89.62 92 GLY A N 1
ATOM 729 C CA . GLY A 1 92 ? 5.150 -3.364 9.671 1.00 89.62 92 GLY A CA 1
ATOM 730 C C . GLY A 1 92 ? 6.126 -2.508 8.856 1.00 89.62 92 GLY A C 1
ATOM 731 O O . GLY A 1 92 ? 6.478 -1.408 9.271 1.00 89.62 92 GLY A O 1
ATOM 732 N N . GLU A 1 93 ? 6.553 -2.971 7.682 1.00 91.00 93 GLU A N 1
ATOM 733 C CA . GLU A 1 93 ? 7.502 -2.265 6.824 1.00 91.00 93 GLU A CA 1
ATOM 734 C C . GLU A 1 93 ? 7.167 -2.431 5.340 1.00 91.00 93 GLU A C 1
ATOM 736 O O . GLU A 1 93 ? 6.502 -3.383 4.938 1.00 91.00 93 GLU A O 1
ATOM 741 N N . TYR A 1 94 ? 7.624 -1.489 4.512 1.00 92.75 94 TYR A N 1
ATOM 742 C CA . TYR A 1 94 ? 7.535 -1.618 3.059 1.00 92.75 94 TYR A CA 1
ATOM 743 C C . TYR A 1 94 ? 8.526 -2.659 2.529 1.00 92.75 94 TYR A C 1
ATOM 745 O O . TYR A 1 94 ? 9.623 -2.800 3.071 1.00 92.75 94 TYR A O 1
ATOM 753 N N . LEU A 1 95 ? 8.167 -3.313 1.418 1.00 92.62 95 LEU A N 1
ATOM 754 C CA . LEU A 1 95 ? 9.047 -4.241 0.704 1.00 92.62 95 LEU A CA 1
ATOM 755 C C . LEU A 1 95 ? 10.386 -3.569 0.353 1.00 92.62 95 LEU A C 1
ATOM 757 O O . LEU A 1 95 ? 10.401 -2.453 -0.173 1.00 92.62 95 LEU A O 1
ATOM 761 N N . GLN A 1 96 ? 1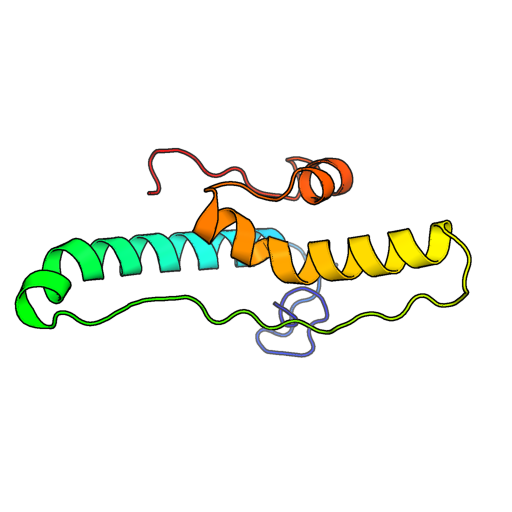1.500 -4.278 0.562 1.00 90.38 96 GLN A N 1
ATOM 762 C CA . GLN A 1 96 ? 12.849 -3.754 0.319 1.00 90.38 96 GLN A CA 1
ATOM 763 C C . GLN A 1 96 ? 13.023 -3.192 -1.100 1.00 90.38 96 GLN A C 1
ATOM 765 O O . GLN A 1 96 ? 13.495 -2.073 -1.253 1.00 90.38 96 GLN A O 1
ATOM 770 N N . GLY A 1 97 ? 12.525 -3.887 -2.130 1.00 88.62 97 GLY A N 1
ATOM 771 C CA . GLY A 1 97 ? 12.611 -3.403 -3.513 1.00 88.62 97 GLY A CA 1
ATOM 772 C C . GLY A 1 97 ? 11.889 -2.070 -3.764 1.00 88.62 97 GLY A C 1
ATOM 773 O O . GLY A 1 97 ? 12.275 -1.324 -4.661 1.00 88.62 97 GLY A O 1
ATOM 774 N N . MET A 1 98 ? 10.870 -1.726 -2.963 1.00 90.19 98 MET A N 1
ATOM 775 C CA . MET A 1 98 ? 10.252 -0.396 -3.021 1.00 90.19 98 MET A CA 1
ATOM 776 C C . MET A 1 98 ? 11.144 0.670 -2.390 1.00 90.19 98 MET A C 1
ATOM 778 O O . MET A 1 98 ? 11.256 1.763 -2.942 1.00 90.19 98 MET A O 1
ATOM 782 N N . ARG A 1 99 ? 11.780 0.355 -1.255 1.00 90.06 99 ARG A N 1
ATOM 783 C CA . ARG A 1 99 ? 12.734 1.253 -0.589 1.00 90.06 99 ARG A CA 1
ATOM 784 C C . ARG A 1 99 ? 13.942 1.521 -1.475 1.00 90.06 99 ARG A C 1
ATOM 786 O O . ARG A 1 99 ? 14.293 2.677 -1.665 1.00 90.06 99 ARG A O 1
ATOM 793 N N . ASP A 1 100 ? 14.502 0.474 -2.074 1.00 90.69 100 ASP A N 1
ATOM 794 C CA . ASP A 1 100 ? 15.662 0.573 -2.963 1.00 90.69 100 ASP A CA 1
ATOM 795 C C . ASP A 1 100 ? 15.374 1.468 -4.179 1.00 90.69 100 ASP A C 1
ATOM 797 O O . ASP A 1 100 ? 16.257 2.183 -4.647 1.00 90.69 100 ASP A O 1
ATOM 801 N N . LEU A 1 101 ? 14.134 1.451 -4.686 1.00 88.50 101 LEU A N 1
ATOM 802 C CA . LEU A 1 101 ? 13.736 2.243 -5.851 1.00 88.50 101 LEU A CA 1
ATOM 803 C C . LEU A 1 101 ? 13.379 3.699 -5.513 1.00 88.50 101 LEU A C 1
ATOM 805 O O . LEU A 1 101 ? 13.665 4.592 -6.307 1.00 88.50 101 LEU A O 1
ATOM 809 N N . LEU A 1 102 ? 12.689 3.933 -4.393 1.00 89.12 102 LEU A N 1
ATOM 810 C CA . LEU A 1 102 ? 12.113 5.243 -4.058 1.00 89.12 102 LEU A CA 1
ATOM 811 C C . LEU A 1 102 ? 12.971 6.066 -3.096 1.00 89.12 102 LEU A C 1
ATOM 813 O O . LEU A 1 102 ? 12.911 7.293 -3.131 1.00 89.12 102 LEU A O 1
ATOM 817 N N . GLY A 1 103 ? 13.740 5.403 -2.234 1.00 89.75 103 GLY A N 1
ATOM 818 C CA . GLY A 1 103 ? 14.464 6.032 -1.137 1.00 89.75 103 GLY A CA 1
ATOM 819 C C . GLY A 1 103 ? 13.558 6.613 -0.044 1.00 89.75 103 GLY A C 1
ATOM 820 O O . GLY A 1 103 ? 12.334 6.716 -0.176 1.00 89.75 103 GLY A O 1
ATOM 821 N N . ASP A 1 104 ? 14.189 7.026 1.053 1.00 86.38 104 ASP A N 1
ATOM 822 C CA . ASP A 1 104 ? 13.497 7.520 2.252 1.00 86.38 104 ASP A CA 1
ATOM 823 C C . ASP A 1 104 ? 12.937 8.946 2.092 1.00 86.38 104 ASP A C 1
ATOM 825 O O . ASP A 1 104 ? 12.079 9.368 2.866 1.00 86.38 104 ASP A O 1
ATOM 829 N N . GLU A 1 105 ? 13.378 9.698 1.075 1.00 84.38 105 GLU A N 1
ATOM 830 C CA . GLU A 1 105 ? 12.827 11.029 0.769 1.00 84.38 105 GLU A CA 1
ATOM 831 C C . GLU A 1 105 ? 11.400 10.950 0.210 1.00 84.38 105 GLU A C 1
ATOM 833 O O . GLU A 1 105 ? 10.592 11.861 0.401 1.00 84.38 105 GLU A O 1
ATOM 838 N N . VAL A 1 106 ? 11.083 9.856 -0.488 1.00 86.81 106 VAL A N 1
ATOM 839 C CA . VAL A 1 106 ? 9.786 9.650 -1.140 1.00 86.81 106 VAL A CA 1
ATOM 840 C C . VAL A 1 106 ? 8.890 8.743 -0.304 1.00 86.81 106 VAL A C 1
ATOM 842 O O . VAL A 1 106 ? 7.682 8.990 -0.224 1.00 86.81 106 VAL A O 1
ATOM 845 N N . LEU A 1 107 ? 9.468 7.704 0.306 1.00 90.19 107 LEU A N 1
ATOM 846 C CA . LEU A 1 107 ? 8.750 6.671 1.041 1.00 90.19 107 LEU A CA 1
ATOM 847 C C . LEU A 1 107 ? 8.887 6.878 2.562 1.00 90.19 107 LEU A C 1
ATOM 849 O O . LEU A 1 107 ? 9.975 6.689 3.104 1.00 90.19 107 LEU A O 1
ATOM 853 N N . PRO A 1 108 ? 7.799 7.216 3.280 1.00 90.56 108 PRO A N 1
ATOM 854 C CA . PRO A 1 108 ? 7.877 7.480 4.716 1.00 90.56 108 PRO A CA 1
ATOM 855 C C . PRO A 1 108 ? 8.337 6.268 5.540 1.00 90.56 108 PRO A C 1
ATOM 857 O O . PRO A 1 108 ? 8.114 5.118 5.171 1.00 90.56 108 PRO A O 1
ATOM 860 N N . VAL A 1 109 ? 8.914 6.508 6.717 1.00 86.62 109 VAL A N 1
ATOM 861 C CA . VAL A 1 109 ? 9.319 5.441 7.646 1.00 86.62 109 VAL A CA 1
ATOM 862 C C . VAL A 1 109 ? 8.267 5.271 8.746 1.00 86.62 109 VAL A C 1
ATOM 864 O O . VAL A 1 109 ? 7.791 6.245 9.337 1.00 86.62 109 VAL A O 1
ATOM 867 N N . PHE A 1 110 ? 7.885 4.025 9.030 1.00 83.56 110 PHE A N 1
ATOM 868 C CA . PHE A 1 110 ? 7.052 3.704 10.188 1.00 83.56 110 PHE A CA 1
ATOM 869 C C . PHE A 1 110 ? 7.891 3.817 11.460 1.00 83.56 110 PHE A C 1
ATOM 871 O O . PHE A 1 110 ? 8.956 3.211 11.558 1.00 83.56 110 PHE A O 1
ATOM 878 N N . THR A 1 111 ? 7.426 4.613 12.425 1.00 76.00 111 THR A N 1
ATOM 879 C CA . THR A 1 111 ? 8.045 4.689 13.750 1.00 76.00 111 THR A CA 1
ATOM 880 C C . THR A 1 111 ? 7.245 3.852 14.750 1.00 76.00 111 THR A C 1
ATOM 882 O O . THR A 1 111 ? 6.019 3.769 14.628 1.00 76.00 111 THR A O 1
ATOM 885 N N . PRO A 1 112 ? 7.902 3.262 15.766 1.00 65.25 112 PRO A N 1
ATOM 886 C CA . PRO A 1 112 ? 7.240 2.397 16.746 1.00 65.25 112 PRO A CA 1
ATOM 887 C C . PRO A 1 112 ? 6.071 3.059 17.492 1.00 65.25 112 PRO A C 1
ATOM 889 O O . PRO A 1 112 ? 5.142 2.381 17.906 1.00 65.25 112 PRO A O 1
ATOM 892 N N . GLU A 1 113 ? 6.081 4.385 17.635 1.00 57.03 113 GLU A N 1
ATOM 893 C CA . GLU A 1 113 ? 5.081 5.150 18.397 1.00 57.03 113 GLU A CA 1
ATOM 894 C C . GLU A 1 113 ? 3.717 5.291 17.695 1.00 57.03 113 GLU A C 1
ATOM 896 O O . GLU A 1 113 ? 2.788 5.869 18.259 1.00 57.03 113 GLU A O 1
ATOM 901 N N . LYS A 1 114 ? 3.572 4.792 16.460 1.00 44.59 114 LYS A N 1
ATOM 902 C CA . LYS A 1 114 ? 2.323 4.870 15.681 1.00 44.59 114 LYS A CA 1
ATOM 903 C C . LYS A 1 114 ? 1.565 3.539 15.546 1.00 44.59 114 LYS A C 1
ATOM 905 O O . LYS A 1 114 ? 0.616 3.500 14.759 1.00 44.59 114 LYS A O 1
ATOM 910 N N . HIS A 1 115 ? 1.937 2.505 16.305 1.00 42.06 115 HIS A N 1
ATOM 911 C CA . HIS A 1 115 ? 1.303 1.179 16.289 1.00 42.06 115 HIS A CA 1
ATOM 912 C C . HIS A 1 115 ? 0.577 0.848 17.596 1.00 42.06 115 HIS A C 1
ATOM 914 O O . HIS A 1 115 ? 1.170 1.065 18.674 1.00 42.06 115 HIS A O 1
#

InterPro domains:
  IPR001360 Glycoside hydrolase family 1 [PF00232] (2-113)
  IPR001360 Glycoside hydrolase family 1 [PTHR10353] (2-114)
  IPR017853 Glycoside hydrolase superfamily [SSF51445] (2-113)

Organism: NCBI:txid420275

Sequence (115 aa):
MVGYDLGQHVPGSNRYQPNSNPYQVGYDLLSAHARVAHLYQTQFYPSQCGQIGMTNSGNFRYPLTNSDADREAAQRSIEFQLTWLADPVFKGEYLQGMRDLLGDEVLPVFTPEKH